Protein AF-A0A1X7SQT0-F1 (afdb_monomer_lite)

Organism: Amphimedon queenslandica (NCBI:txid400682)

InterPro domains:
  IPR001190 SRCR domain [PF00530] (9-76)
  IPR001190 SRCR domain [PR00258] (11-21)
  IPR001190 SRCR domain [PR00258] (42-56)
  IPR001190 SRCR domain [PR00258] (65-77)
  IPR001190 SRCR domain [PS50287] (1-77)
  IPR001190 SRCR domain [SM00202] (5-77)
  IPR036772 SRCR-like domain superfamily [G3DSA:3.10.250.10] (5-78)
  IPR036772 SRCR-like domain superfamily [SSF56487] (9-78)

Structure (mmCIF, N/CA/C/O backbone):
data_AF-A0A1X7SQT0-F1
#
_entry.id   AF-A0A1X7SQT0-F1
#
loop_
_atom_site.group_PDB
_atom_site.id
_atom_site.type_symbol
_atom_site.label_atom_id
_atom_site.label_alt_id
_atom_site.label_comp_id
_atom_site.label_asym_id
_atom_site.label_entity_id
_atom_site.label_seq_id
_atom_site.pdbx_PDB_ins_code
_atom_site.Cartn_x
_atom_site.Cartn_y
_atom_site.Cartn_z
_atom_site.occupancy
_atom_site.B_iso_or_equiv
_atom_site.auth_seq_id
_atom_site.auth_comp_id
_atom_site.auth_asym_id
_atom_site.auth_atom_id
_atom_site.pdbx_PDB_model_num
ATOM 1 N N . MET A 1 1 ? 15.490 -8.696 16.488 1.00 35.56 1 MET A N 1
ATOM 2 C CA . MET A 1 1 ? 15.170 -7.258 16.590 1.00 35.56 1 MET A CA 1
ATOM 3 C C . MET A 1 1 ? 13.672 -7.098 16.374 1.00 35.56 1 MET A C 1
ATOM 5 O O . MET A 1 1 ? 13.202 -7.165 15.249 1.00 35.56 1 MET A O 1
ATOM 9 N N . THR A 1 2 ? 12.930 -7.044 17.478 1.00 35.22 2 THR A N 1
ATOM 10 C CA . THR A 1 2 ? 11.527 -6.604 17.601 1.00 35.22 2 THR A CA 1
ATOM 11 C C . THR A 1 2 ? 11.456 -5.109 17.219 1.00 35.22 2 THR A C 1
ATOM 13 O O . THR A 1 2 ? 12.435 -4.407 17.441 1.00 35.22 2 THR A O 1
ATOM 16 N N . TYR A 1 3 ? 10.439 -4.531 16.566 1.00 34.53 3 TYR A N 1
ATOM 17 C CA . TYR A 1 3 ? 8.989 -4.611 16.769 1.00 34.53 3 TYR A CA 1
ATOM 18 C C . TYR A 1 3 ? 8.220 -4.311 15.462 1.00 34.53 3 TYR A C 1
ATOM 20 O O . TYR A 1 3 ? 8.360 -3.237 14.882 1.00 34.53 3 TYR A O 1
ATOM 28 N N . SER A 1 4 ? 7.332 -5.211 15.040 1.00 43.03 4 SER A N 1
ATOM 29 C CA . SER A 1 4 ? 6.411 -5.026 13.903 1.00 43.03 4 SER A CA 1
ATOM 30 C C . SER A 1 4 ? 5.111 -4.301 14.299 1.00 43.03 4 SER A C 1
ATOM 32 O O . SER A 1 4 ? 4.026 -4.775 13.983 1.00 43.03 4 SER A O 1
ATOM 34 N N . VAL A 1 5 ? 5.187 -3.173 15.017 1.00 45.69 5 VAL A N 1
ATOM 35 C CA . VAL A 1 5 ? 3.986 -2.470 15.540 1.00 45.69 5 VAL A CA 1
ATOM 36 C C . VAL A 1 5 ? 3.656 -1.169 14.782 1.00 45.69 5 VAL A C 1
ATOM 38 O O . VAL A 1 5 ? 2.723 -0.470 15.152 1.00 45.69 5 VAL A O 1
ATOM 41 N N . LEU A 1 6 ? 4.341 -0.833 13.679 1.00 49.38 6 LEU A N 1
ATOM 42 C CA . LEU A 1 6 ? 4.185 0.493 13.047 1.00 49.38 6 LEU A CA 1
ATOM 43 C C . LEU A 1 6 ? 3.536 0.572 11.654 1.00 49.38 6 LEU A C 1
ATOM 45 O O . LEU A 1 6 ? 3.373 1.686 11.175 1.00 49.38 6 LEU A O 1
ATOM 49 N N . VAL A 1 7 ? 3.115 -0.513 10.987 1.00 59.12 7 VAL A N 1
ATOM 50 C CA . VAL A 1 7 ? 2.743 -0.384 9.553 1.00 59.12 7 VAL A CA 1
ATOM 51 C C . VAL A 1 7 ? 1.461 -1.105 9.116 1.00 59.12 7 VAL A C 1
ATOM 53 O O . VAL A 1 7 ? 1.423 -1.751 8.079 1.00 59.12 7 VAL A O 1
ATOM 56 N N . ILE A 1 8 ? 0.372 -0.975 9.881 1.00 75.75 8 ILE A N 1
ATOM 57 C CA . ILE A 1 8 ? -0.989 -1.273 9.375 1.00 75.75 8 ILE A CA 1
ATOM 58 C C . ILE A 1 8 ? -1.769 -0.004 8.993 1.00 75.75 8 ILE A C 1
ATOM 60 O O . ILE A 1 8 ? -2.827 -0.090 8.377 1.00 75.75 8 ILE A O 1
ATOM 64 N N . ASN A 1 9 ? -1.260 1.191 9.315 1.00 90.88 9 ASN A N 1
ATOM 65 C CA . ASN A 1 9 ? -2.005 2.436 9.105 1.00 90.88 9 ASN A CA 1
ATOM 66 C C . ASN A 1 9 ? -2.403 2.637 7.641 1.00 90.88 9 ASN A C 1
ATOM 68 O O . ASN A 1 9 ? -3.562 2.943 7.384 1.00 90.88 9 ASN A O 1
ATOM 72 N N . TYR A 1 10 ? -1.509 2.370 6.684 1.00 93.12 10 TYR A N 1
ATOM 73 C CA . TYR A 1 10 ? -1.861 2.445 5.264 1.00 93.12 10 TYR A CA 1
ATOM 74 C C . TYR A 1 10 ? -3.003 1.498 4.896 1.00 93.12 10 TYR A C 1
ATOM 76 O O . TYR A 1 10 ? -3.887 1.868 4.132 1.00 93.12 10 TYR A O 1
ATOM 84 N N . ALA A 1 11 ? -3.055 0.307 5.492 1.00 94.12 11 ALA A N 1
ATOM 85 C CA . ALA A 1 11 ? -4.129 -0.639 5.241 1.00 94.12 11 ALA A CA 1
ATOM 86 C C . ALA A 1 11 ? -5.445 -0.150 5.855 1.00 94.12 11 ALA A C 1
ATOM 88 O O . ALA A 1 11 ? -6.499 -0.288 5.238 1.00 94.12 11 ALA A O 1
ATOM 89 N N . HIS A 1 12 ? -5.408 0.474 7.037 1.00 94.44 12 HIS A N 1
ATOM 90 C CA . HIS A 1 12 ? -6.585 1.136 7.599 1.00 94.44 12 HIS A CA 1
ATOM 91 C C . HIS A 1 12 ? -7.063 2.297 6.723 1.00 94.44 12 HIS A C 1
ATOM 93 O O . HIS A 1 12 ? -8.264 2.393 6.485 1.00 94.44 12 HIS A O 1
ATOM 99 N N . VAL A 1 13 ? -6.154 3.135 6.216 1.00 95.56 13 VAL A N 1
ATOM 100 C CA . VAL A 1 13 ? -6.481 4.219 5.280 1.00 95.56 13 VAL A CA 1
ATOM 101 C C . VAL A 1 13 ? -7.136 3.653 4.021 1.00 95.56 13 VAL A C 1
ATOM 103 O O . VAL A 1 13 ? -8.245 4.067 3.705 1.00 95.56 13 VAL A O 1
ATOM 106 N N . ILE A 1 14 ? -6.534 2.647 3.373 1.00 94.94 14 ILE A N 1
ATOM 107 C CA . ILE A 1 14 ? -7.088 1.989 2.177 1.00 94.94 14 ILE A CA 1
ATOM 108 C C . ILE A 1 14 ? -8.477 1.405 2.462 1.00 94.94 14 ILE A C 1
ATOM 110 O O . ILE A 1 14 ? -9.421 1.676 1.726 1.00 94.94 14 ILE A O 1
ATOM 114 N N . CYS A 1 15 ? -8.642 0.640 3.544 1.00 96.19 15 CYS A N 1
ATOM 115 C CA . CYS A 1 15 ? -9.931 0.024 3.855 1.00 96.19 15 CYS A CA 1
ATOM 116 C C . CYS A 1 15 ? -11.021 1.065 4.139 1.00 96.19 15 CYS A C 1
ATOM 118 O O . CYS A 1 15 ? -12.131 0.916 3.635 1.00 96.19 15 CYS A O 1
ATOM 120 N N . ARG A 1 16 ? -10.709 2.137 4.880 1.00 95.50 16 ARG A N 1
ATOM 121 C CA . ARG A 1 16 ? -11.654 3.240 5.123 1.00 95.50 16 ARG A CA 1
ATOM 122 C C . ARG A 1 16 ? -11.977 4.009 3.847 1.00 95.50 16 ARG A C 1
ATOM 124 O O . ARG A 1 16 ? -13.143 4.306 3.613 1.00 95.50 16 ARG A O 1
ATOM 131 N N . GLN A 1 17 ? -10.975 4.278 3.009 1.00 95.75 17 GLN A N 1
ATOM 132 C CA . GLN A 1 17 ? -11.146 4.915 1.701 1.00 95.75 17 GLN A CA 1
ATOM 133 C C . GLN A 1 17 ? -12.080 4.097 0.792 1.00 95.75 17 GLN A C 1
ATOM 135 O O . GLN A 1 17 ? -12.843 4.672 0.022 1.00 95.75 17 GLN A O 1
ATOM 140 N N . LEU A 1 18 ? -12.059 2.765 0.912 1.00 96.00 18 LEU A N 1
ATOM 141 C CA . LEU A 1 18 ? -12.948 1.839 0.202 1.00 96.00 18 LEU A CA 1
ATOM 142 C C . LEU A 1 18 ? -14.309 1.610 0.896 1.00 96.00 18 LEU A C 1
ATOM 144 O O . LEU A 1 18 ? -15.114 0.828 0.396 1.00 96.00 18 LEU A O 1
ATOM 148 N N . GLY A 1 19 ? -14.580 2.261 2.033 1.00 96.50 19 GLY A N 1
ATOM 149 C CA . GLY A 1 19 ? -15.859 2.174 2.750 1.00 96.50 19 GLY A CA 1
ATOM 150 C C . GLY A 1 19 ? -15.970 1.057 3.796 1.00 96.50 19 GLY A C 1
ATOM 151 O O . GLY A 1 19 ? -17.049 0.847 4.343 1.00 96.50 19 GLY A O 1
ATOM 152 N N . TYR A 1 20 ? -14.882 0.354 4.112 1.00 97.06 20 TYR A N 1
ATOM 153 C CA . TYR A 1 20 ? -14.833 -0.626 5.202 1.00 97.06 20 TYR A CA 1
ATOM 154 C C . TYR A 1 20 ? -14.407 0.025 6.522 1.00 97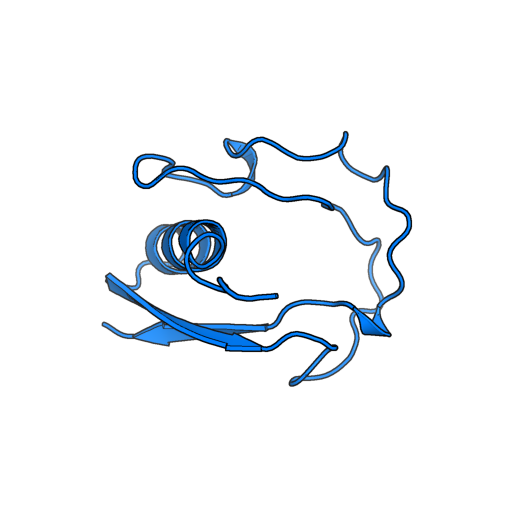.06 20 TYR A C 1
ATOM 156 O O . TYR A 1 20 ? -13.682 1.019 6.545 1.00 97.06 20 TYR A O 1
ATOM 164 N N . LYS A 1 21 ? -14.774 -0.576 7.658 1.00 94.81 21 LYS A N 1
ATOM 165 C CA . LYS A 1 21 ? -14.431 -0.042 8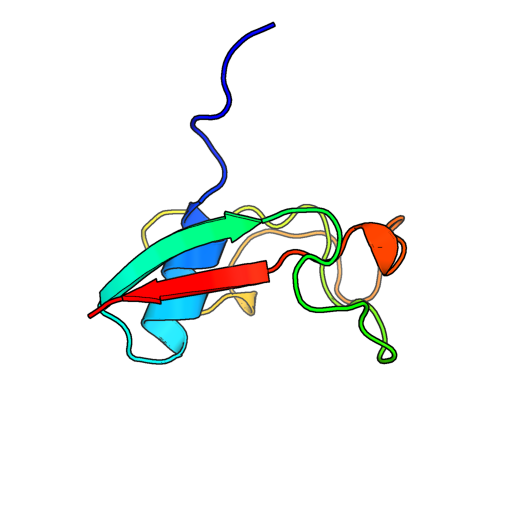.985 1.00 94.81 21 LYS A CA 1
ATOM 166 C C . LYS A 1 21 ? -12.929 -0.032 9.258 1.00 94.81 21 LYS A C 1
ATOM 168 O O . LYS A 1 21 ? -12.414 0.945 9.804 1.00 94.81 21 LYS A O 1
ATOM 173 N N . LYS A 1 22 ? -12.222 -1.123 8.935 1.00 93.56 22 LYS A N 1
ATOM 174 C CA . LYS A 1 22 ? -10.768 -1.239 9.146 1.00 93.56 22 LYS A CA 1
ATOM 175 C C . LYS A 1 22 ? -10.148 -2.410 8.382 1.00 93.56 22 LYS A C 1
ATOM 177 O O . LYS A 1 22 ? -10.829 -3.371 8.042 1.00 93.56 22 LYS A O 1
ATOM 182 N N . ALA A 1 23 ? -8.830 -2.369 8.199 1.00 94.00 23 ALA A N 1
ATOM 183 C CA . ALA A 1 23 ? -8.050 -3.556 7.876 1.00 94.00 23 ALA A CA 1
ATOM 184 C C . ALA A 1 23 ? -8.069 -4.589 9.017 1.00 94.00 23 ALA A C 1
ATOM 186 O O . ALA A 1 23 ? -7.981 -4.233 10.195 1.00 94.00 23 ALA A O 1
ATOM 187 N N . SER A 1 24 ? -8.163 -5.865 8.653 1.00 94.56 24 SER A N 1
ATOM 188 C CA . SER A 1 24 ? -7.983 -7.013 9.545 1.00 94.56 24 SER A CA 1
ATOM 189 C C . SER A 1 24 ? -6.623 -7.680 9.364 1.00 94.56 24 SER A C 1
ATOM 191 O O . SER A 1 24 ? -6.077 -8.211 10.330 1.00 94.56 24 SER A O 1
ATOM 193 N N . CYS A 1 25 ? -6.067 -7.655 8.150 1.00 92.19 25 CYS A N 1
ATOM 194 C CA . CYS A 1 25 ? -4.785 -8.276 7.828 1.00 92.19 25 CYS A CA 1
ATOM 195 C C . CYS A 1 25 ? -4.038 -7.486 6.752 1.00 92.19 25 CYS A C 1
ATOM 197 O O . CYS A 1 25 ? -4.642 -6.819 5.910 1.00 92.19 25 CYS A O 1
ATOM 199 N N . VAL A 1 26 ? -2.717 -7.642 6.765 1.00 92.94 26 VAL A N 1
ATOM 200 C CA . VAL A 1 26 ? -1.802 -7.178 5.727 1.00 92.94 26 VAL A CA 1
ATOM 201 C C . VAL A 1 26 ? -0.868 -8.329 5.399 1.00 92.94 26 VAL A C 1
ATOM 203 O O . VAL A 1 26 ? -0.286 -8.929 6.305 1.00 92.94 26 VAL A O 1
ATOM 206 N N . TYR A 1 27 ? -0.725 -8.641 4.118 1.00 92.62 27 TYR A N 1
ATOM 207 C CA . TYR A 1 27 ? 0.179 -9.676 3.647 1.00 92.62 27 TYR A CA 1
ATOM 208 C C . TYR A 1 27 ? 1.224 -9.069 2.716 1.00 92.62 27 TYR A C 1
ATOM 210 O O . TYR A 1 27 ? 0.854 -8.497 1.689 1.00 92.62 27 TYR A O 1
ATOM 218 N N . PRO A 1 28 ? 2.520 -9.207 3.034 1.00 90.81 28 PRO A N 1
ATOM 219 C CA . PRO A 1 28 ? 3.568 -8.858 2.093 1.00 90.81 28 PRO A CA 1
ATOM 220 C C . PRO A 1 28 ? 3.668 -9.930 1.002 1.00 90.81 28 PRO A C 1
ATOM 222 O O . PRO A 1 28 ? 3.096 -11.020 1.111 1.00 90.81 28 PRO A O 1
ATOM 225 N N . ARG A 1 29 ? 4.499 -9.653 0.001 1.00 92.56 29 ARG A N 1
ATOM 226 C CA . ARG A 1 29 ? 4.936 -10.620 -1.011 1.00 92.56 29 ARG A CA 1
ATOM 227 C C . ARG A 1 29 ? 3.840 -11.158 -1.926 1.00 92.56 29 ARG A C 1
ATOM 229 O O . ARG A 1 29 ? 3.771 -12.362 -2.175 1.00 92.56 29 ARG A O 1
ATOM 236 N N . ALA A 1 30 ? 2.996 -10.263 -2.430 1.00 91.75 30 ALA A N 1
ATOM 237 C CA . ALA A 1 30 ? 2.041 -10.539 -3.496 1.00 91.75 30 ALA A CA 1
ATOM 238 C C . ALA A 1 30 ? 1.128 -11.742 -3.195 1.00 91.75 30 ALA A C 1
ATOM 240 O O . ALA A 1 30 ? 0.931 -12.626 -4.032 1.00 91.75 30 ALA A O 1
ATOM 241 N N . ARG A 1 31 ? 0.577 -11.804 -1.972 1.00 94.38 31 ARG A N 1
ATOM 242 C CA . ARG A 1 31 ? -0.221 -12.945 -1.479 1.00 94.38 31 ARG A CA 1
ATOM 243 C C . ARG A 1 31 ? -1.374 -13.331 -2.407 1.00 94.38 31 ARG A C 1
ATOM 245 O O . ARG A 1 31 ? -1.692 -14.520 -2.491 1.00 94.38 31 ARG A O 1
ATOM 252 N N . TYR A 1 32 ? -1.988 -12.345 -3.061 1.00 93.75 32 TYR A N 1
ATOM 253 C CA . TYR A 1 32 ? -3.093 -12.524 -4.009 1.00 93.75 32 TYR A CA 1
ATOM 254 C C . TYR A 1 32 ? -2.669 -12.439 -5.480 1.00 93.75 32 TYR A C 1
ATOM 256 O O . TYR A 1 32 ? -3.515 -12.296 -6.357 1.00 93.75 32 TYR A O 1
ATOM 264 N N . GLY A 1 33 ? -1.374 -12.571 -5.758 1.00 94.94 33 GLY A N 1
ATOM 265 C CA . GLY A 1 33 ? -0.810 -12.418 -7.090 1.00 94.94 33 GLY A CA 1
ATOM 266 C C . GLY A 1 33 ? -0.060 -11.101 -7.246 1.00 94.94 33 GLY A C 1
ATOM 267 O O . GLY A 1 33 ? -0.216 -10.165 -6.464 1.00 94.94 33 GLY A O 1
ATOM 268 N N . ARG A 1 34 ? 0.803 -11.083 -8.259 1.00 95.69 34 ARG A N 1
ATOM 269 C CA . ARG A 1 34 ? 1.658 -9.952 -8.617 1.00 95.69 34 ARG A CA 1
ATOM 270 C C . ARG A 1 34 ? 0.885 -9.006 -9.524 1.00 95.69 34 ARG A C 1
ATOM 272 O O . ARG A 1 34 ? 0.206 -9.470 -10.441 1.00 95.69 34 ARG A O 1
ATOM 279 N N . GLY A 1 35 ? 1.031 -7.708 -9.300 1.00 92.69 35 GLY A N 1
ATOM 280 C CA . GLY A 1 35 ? 0.598 -6.701 -10.251 1.00 92.69 35 GLY A CA 1
ATOM 281 C C . GLY A 1 35 ? 1.349 -6.811 -11.579 1.00 92.69 35 GLY A C 1
ATOM 282 O O . GLY A 1 35 ? 2.389 -7.464 -11.697 1.00 92.69 35 GLY A O 1
ATOM 283 N N . THR A 1 36 ? 0.786 -6.166 -12.596 1.00 96.12 36 THR A N 1
ATOM 284 C CA . THR A 1 36 ? 1.400 -6.014 -13.926 1.00 96.12 36 THR A CA 1
ATOM 285 C C . THR A 1 36 ? 1.443 -4.559 -14.387 1.00 96.12 36 THR A C 1
ATOM 287 O O . THR A 1 36 ? 2.004 -4.263 -15.439 1.00 96.12 36 THR A O 1
ATOM 290 N N . LEU A 1 37 ? 0.793 -3.662 -13.643 1.00 95.50 37 LEU A N 1
ATOM 291 C CA . LEU A 1 37 ? 0.792 -2.222 -13.884 1.00 95.50 37 LEU A CA 1
ATOM 292 C C . LEU A 1 37 ? 1.932 -1.572 -13.094 1.00 95.50 37 LEU A C 1
ATOM 294 O O . LEU A 1 37 ? 2.366 -2.166 -12.114 1.00 95.50 37 LEU A O 1
ATOM 298 N N . PRO A 1 38 ? 2.394 -0.365 -13.461 1.00 96.94 38 PRO A N 1
ATOM 299 C CA . PRO A 1 38 ? 3.467 0.309 -12.737 1.00 96.94 38 PRO A CA 1
ATOM 300 C C . PRO A 1 38 ? 3.233 0.338 -11.223 1.00 96.94 38 PRO A C 1
ATOM 302 O O . PRO A 1 38 ? 2.125 0.626 -10.764 1.00 96.94 38 PRO A O 1
ATOM 305 N N . ILE A 1 39 ? 4.283 0.061 -10.450 1.00 95.00 39 ILE A N 1
ATOM 306 C CA . ILE A 1 39 ? 4.253 0.250 -9.000 1.00 95.00 39 ILE A CA 1
ATOM 307 C C . ILE A 1 39 ? 4.294 1.759 -8.755 1.00 95.00 39 ILE A C 1
ATOM 309 O O . ILE A 1 39 ? 5.196 2.453 -9.215 1.00 95.00 39 ILE A O 1
ATOM 313 N N . LEU A 1 40 ? 3.269 2.283 -8.085 1.00 95.31 40 LEU A N 1
ATOM 314 C CA . LEU A 1 40 ? 3.099 3.731 -7.939 1.00 95.31 40 LEU A CA 1
ATOM 315 C C . LEU A 1 40 ? 3.672 4.284 -6.638 1.00 95.31 40 LEU A C 1
ATOM 317 O O . LEU A 1 40 ? 3.972 5.471 -6.581 1.00 95.31 40 LEU A O 1
ATOM 321 N N . MET A 1 41 ? 3.768 3.464 -5.594 1.00 94.81 41 MET A N 1
ATOM 322 C CA . MET A 1 41 ? 4.075 3.913 -4.239 1.00 94.81 41 MET A CA 1
ATOM 323 C C . MET A 1 41 ? 5.028 2.942 -3.550 1.00 94.81 41 MET A C 1
ATOM 325 O O . MET A 1 41 ? 4.835 1.730 -3.636 1.00 94.81 41 MET A O 1
ATOM 329 N N . ASP A 1 42 ? 5.993 3.500 -2.825 1.00 94.44 42 ASP A N 1
ATOM 330 C CA . ASP A 1 42 ? 6.971 2.801 -1.992 1.00 94.44 42 ASP A CA 1
ATOM 331 C C . ASP A 1 42 ? 7.179 3.588 -0.681 1.00 94.44 42 ASP A C 1
ATOM 333 O O . ASP A 1 42 ? 6.798 4.761 -0.571 1.00 94.44 42 ASP A O 1
ATOM 337 N N . ASP A 1 43 ? 7.684 2.912 0.352 1.00 92.56 43 ASP A N 1
ATOM 338 C CA . ASP A 1 43 ? 7.899 3.440 1.705 1.00 92.56 43 ASP A CA 1
ATOM 339 C C . ASP A 1 43 ? 6.691 4.209 2.278 1.00 92.56 43 ASP A C 1
ATOM 341 O O . ASP A 1 43 ? 6.820 5.255 2.922 1.00 92.56 43 ASP A O 1
ATOM 345 N N . VAL A 1 44 ? 5.483 3.682 2.048 1.00 92.75 44 VAL A N 1
ATOM 346 C CA . VAL A 1 44 ? 4.232 4.337 2.452 1.00 92.75 44 VAL A CA 1
ATOM 347 C C . VAL A 1 44 ? 4.094 4.384 3.975 1.00 92.75 44 VAL A C 1
ATOM 349 O O . VAL A 1 44 ? 3.962 3.366 4.660 1.00 92.75 44 VAL A O 1
ATOM 352 N N . GLN A 1 45 ? 4.040 5.601 4.503 1.00 92.25 45 GLN A N 1
ATOM 353 C CA . GLN A 1 45 ? 3.911 5.926 5.916 1.00 92.25 45 GLN A CA 1
ATOM 354 C C . GLN A 1 45 ? 2.658 6.775 6.132 1.00 92.25 45 GLN A C 1
ATOM 356 O O . GLN A 1 45 ? 2.647 7.979 5.878 1.00 92.25 45 GLN A O 1
ATOM 361 N N . CYS A 1 46 ? 1.604 6.132 6.634 1.00 92.25 46 CYS A N 1
ATOM 362 C CA . CYS A 1 46 ? 0.373 6.803 7.039 1.00 92.25 46 CYS A CA 1
ATOM 363 C C . CYS A 1 46 ? 0.306 6.978 8.560 1.00 92.25 46 CYS A C 1
ATOM 365 O O . CYS A 1 46 ? 0.724 6.103 9.330 1.00 92.25 46 CYS A O 1
ATOM 367 N N . THR A 1 47 ? -0.320 8.060 8.997 1.00 90.00 47 THR A N 1
ATOM 368 C CA . THR A 1 47 ? -0.855 8.227 10.348 1.00 90.00 47 THR A CA 1
ATOM 369 C C . THR A 1 47 ? -2.271 7.633 10.450 1.00 90.00 47 THR A C 1
ATOM 371 O O . THR A 1 47 ? -2.797 7.002 9.530 1.00 90.00 47 THR A O 1
ATOM 374 N N . SER A 1 48 ? -2.904 7.755 11.617 1.00 78.75 48 SER A N 1
ATOM 375 C CA . SER A 1 48 ? -4.269 7.262 11.828 1.00 78.75 48 SER A CA 1
ATOM 376 C C . SER A 1 48 ? -5.343 8.169 11.213 1.00 78.75 48 SER A C 1
ATOM 378 O O . SER A 1 48 ? -6.484 7.715 11.062 1.00 78.75 48 SER A O 1
ATOM 380 N N . GLY A 1 49 ? -4.993 9.414 10.863 1.00 84.69 49 GLY A N 1
ATOM 381 C CA . GLY A 1 49 ? -5.921 10.472 10.458 1.00 84.69 49 GLY A CA 1
ATOM 382 C C . GLY A 1 49 ? -6.099 10.661 8.951 1.00 84.69 49 GLY A C 1
ATOM 383 O O . GLY A 1 49 ? -7.052 11.324 8.550 1.00 84.69 49 GLY A O 1
ATOM 384 N N . GLU A 1 50 ? -5.237 10.093 8.103 1.00 93.62 50 GLU A N 1
ATOM 385 C CA . GLU A 1 50 ? -5.376 10.248 6.656 1.00 93.62 50 GLU A CA 1
ATOM 386 C C . GLU A 1 50 ? -6.664 9.586 6.152 1.00 93.62 50 GLU A C 1
ATOM 388 O O . GLU A 1 50 ? -7.023 8.456 6.515 1.00 93.62 50 GLU A O 1
ATOM 393 N N . ALA A 1 51 ? -7.358 10.319 5.282 1.00 93.12 51 ALA A N 1
ATOM 394 C CA . ALA A 1 51 ? -8.569 9.857 4.616 1.00 93.12 51 ALA A CA 1
ATOM 395 C C . ALA A 1 51 ? -8.273 9.063 3.335 1.00 93.12 51 ALA A C 1
ATOM 397 O O . ALA A 1 51 ? -9.085 8.233 2.938 1.00 93.12 51 ALA A O 1
ATOM 398 N N . GLN A 1 52 ? -7.136 9.330 2.684 1.00 95.31 52 GLN A N 1
ATOM 399 C CA . GLN A 1 52 ? -6.764 8.730 1.405 1.00 95.31 52 GLN A CA 1
ATOM 400 C C . GLN A 1 52 ? -5.286 8.348 1.386 1.00 95.31 52 GLN A C 1
ATOM 402 O O . GLN A 1 52 ? -4.454 9.021 1.994 1.00 95.31 52 GLN A O 1
ATOM 407 N N . ILE A 1 53 ? -4.961 7.276 0.664 1.00 94.44 53 ILE A N 1
ATOM 408 C CA . ILE A 1 53 ? -3.606 6.712 0.617 1.00 94.44 53 ILE A CA 1
ATOM 409 C C . ILE A 1 53 ? -2.573 7.673 0.009 1.00 94.44 53 ILE A C 1
ATOM 411 O O . ILE A 1 53 ? -1.424 7.692 0.432 1.00 94.44 53 ILE A O 1
ATOM 415 N N . ASN A 1 54 ? -2.990 8.529 -0.926 1.00 94.31 54 ASN A N 1
ATOM 416 C CA . ASN A 1 54 ? -2.144 9.550 -1.552 1.00 94.31 54 ASN A CA 1
ATOM 417 C C . ASN A 1 54 ? -1.876 10.773 -0.659 1.00 94.31 54 ASN A C 1
ATOM 419 O O . ASN A 1 54 ? -1.112 11.647 -1.055 1.00 94.31 54 ASN A O 1
ATOM 423 N N . HIS A 1 55 ? -2.495 10.857 0.522 1.00 95.25 55 HIS A N 1
ATOM 424 C CA . HIS A 1 55 ? -2.163 11.869 1.528 1.00 95.25 55 HIS A CA 1
ATOM 425 C C . HIS A 1 55 ? -1.073 11.390 2.490 1.00 95.25 55 HIS A C 1
ATOM 427 O O . HIS A 1 55 ? -0.536 12.189 3.255 1.00 95.25 55 HIS A O 1
ATOM 433 N N . CYS A 1 56 ? -0.761 10.095 2.473 1.00 93.88 56 CYS A N 1
ATOM 434 C CA . CYS A 1 56 ? 0.301 9.543 3.289 1.00 93.88 56 CYS A CA 1
ATOM 435 C C . CYS A 1 56 ? 1.664 9.932 2.726 1.00 93.88 56 CYS A C 1
ATOM 437 O O . CYS A 1 56 ? 1.853 10.065 1.513 1.00 93.88 56 CYS A O 1
ATOM 439 N N . ARG A 1 57 ? 2.651 10.051 3.611 1.00 93.88 57 ARG A N 1
ATOM 440 C CA . ARG A 1 57 ? 4.037 10.219 3.184 1.00 93.88 57 ARG A CA 1
ATOM 441 C C . ARG A 1 57 ? 4.489 8.955 2.447 1.00 93.88 57 ARG A C 1
ATOM 443 O O . ARG A 1 57 ? 4.216 7.849 2.897 1.00 93.88 57 ARG A O 1
ATOM 450 N N . SER A 1 58 ? 5.180 9.123 1.331 1.00 93.44 58 SER A N 1
ATOM 451 C CA . SER A 1 58 ? 5.772 8.046 0.529 1.00 93.44 58 SER A CA 1
ATOM 452 C C . SER A 1 58 ? 6.970 8.596 -0.245 1.00 93.44 58 SER A C 1
ATOM 454 O O . SER A 1 58 ? 7.245 9.804 -0.185 1.00 93.44 58 SER A O 1
ATOM 456 N N . THR A 1 59 ? 7.699 7.731 -0.946 1.00 93.50 59 THR A N 1
ATOM 457 C CA . THR A 1 59 ? 8.568 8.178 -2.043 1.00 93.50 59 THR A CA 1
ATOM 458 C C . THR A 1 59 ? 7.739 8.889 -3.125 1.00 93.50 59 THR A C 1
ATOM 460 O O . THR A 1 59 ? 6.515 8.721 -3.177 1.00 93.50 59 THR A O 1
ATOM 463 N N . PRO A 1 60 ? 8.355 9.721 -3.987 1.00 95.62 60 PRO A N 1
ATOM 464 C CA . PRO A 1 60 ? 7.642 10.305 -5.117 1.00 95.62 60 PRO A CA 1
ATOM 465 C C . PRO A 1 60 ? 6.938 9.233 -5.957 1.00 95.62 60 PRO A C 1
ATOM 467 O O . PRO A 1 60 ? 7.429 8.117 -6.116 1.00 95.62 60 PRO A O 1
ATOM 470 N N . ILE A 1 61 ? 5.771 9.570 -6.504 1.00 94.50 61 ILE A N 1
ATOM 471 C CA . ILE A 1 61 ? 4.961 8.611 -7.260 1.00 94.50 61 ILE A CA 1
ATOM 472 C C . ILE A 1 61 ? 5.751 8.077 -8.459 1.00 94.50 61 ILE A C 1
ATOM 474 O O . ILE A 1 61 ? 6.240 8.851 -9.280 1.00 94.50 61 ILE A O 1
ATOM 478 N N . GLY A 1 62 ? 5.831 6.751 -8.568 1.00 94.50 62 GLY A N 1
ATOM 479 C CA . GLY A 1 62 ? 6.601 6.057 -9.604 1.00 94.50 62 GLY A CA 1
ATOM 480 C C . GLY A 1 62 ? 8.101 5.926 -9.313 1.00 94.50 62 GLY A C 1
ATOM 481 O O . GLY A 1 62 ? 8.793 5.246 -10.067 1.00 94.50 62 GLY A O 1
ATOM 482 N N . GLU A 1 63 ? 8.606 6.513 -8.225 1.00 97.06 63 GLU A N 1
ATOM 483 C CA . GLU A 1 63 ? 9.963 6.275 -7.732 1.00 97.06 63 GLU A CA 1
ATOM 484 C C . GLU A 1 63 ? 9.935 5.188 -6.656 1.00 97.06 63 GLU A C 1
ATOM 486 O O . GLU A 1 63 ? 9.472 5.397 -5.533 1.00 97.06 63 GLU A O 1
ATOM 491 N N . HIS A 1 64 ? 10.429 4.006 -7.012 1.00 94.31 64 HIS A N 1
ATOM 492 C CA . HIS A 1 64 ? 10.499 2.855 -6.119 1.00 94.31 64 HIS A CA 1
ATOM 493 C C . HIS A 1 64 ? 11.697 1.974 -6.475 1.00 94.31 64 HIS A C 1
ATOM 495 O O . HIS A 1 64 ? 12.172 1.974 -7.615 1.00 94.31 64 HIS A O 1
ATOM 501 N N . ASN A 1 65 ? 12.155 1.175 -5.514 1.00 94.31 65 ASN A N 1
ATOM 502 C CA . ASN A 1 65 ? 13.092 0.078 -5.778 1.00 94.31 65 ASN A CA 1
ATOM 503 C C . ASN A 1 65 ? 12.419 -1.306 -5.709 1.00 94.31 65 ASN A C 1
ATOM 505 O O . ASN A 1 65 ? 13.086 -2.320 -5.910 1.00 94.31 65 ASN A O 1
ATOM 509 N N . CYS A 1 66 ? 11.102 -1.342 -5.479 1.00 94.62 66 CYS A N 1
ATOM 510 C CA . CYS A 1 66 ? 10.328 -2.574 -5.383 1.00 94.62 66 CYS A CA 1
ATOM 511 C C . CYS A 1 66 ? 10.200 -3.328 -6.710 1.00 94.62 66 CYS A C 1
ATOM 513 O O . CYS A 1 66 ? 10.079 -2.746 -7.791 1.00 94.62 66 CYS A O 1
ATOM 515 N N . HIS A 1 67 ? 10.055 -4.645 -6.601 1.00 95.81 67 HIS A N 1
ATOM 516 C CA . HIS A 1 67 ? 9.483 -5.503 -7.632 1.00 95.81 67 HIS A CA 1
ATOM 517 C C . HIS A 1 67 ? 8.050 -5.912 -7.281 1.00 95.81 67 HIS A C 1
ATOM 519 O O . HIS A 1 67 ? 7.689 -5.987 -6.114 1.00 95.81 67 HIS A O 1
ATOM 525 N N . HIS A 1 68 ? 7.257 -6.361 -8.262 1.00 96.50 68 HIS A N 1
ATOM 526 C CA . HIS A 1 68 ? 5.906 -6.883 -7.980 1.00 96.50 68 HIS A CA 1
ATOM 527 C C . HIS A 1 68 ? 5.863 -8.098 -7.037 1.00 96.50 68 HIS A C 1
ATOM 529 O O . HIS A 1 68 ? 4.806 -8.481 -6.556 1.00 96.50 68 HIS A O 1
ATOM 535 N N . SER A 1 69 ? 6.999 -8.744 -6.763 1.00 95.81 69 SER A N 1
AT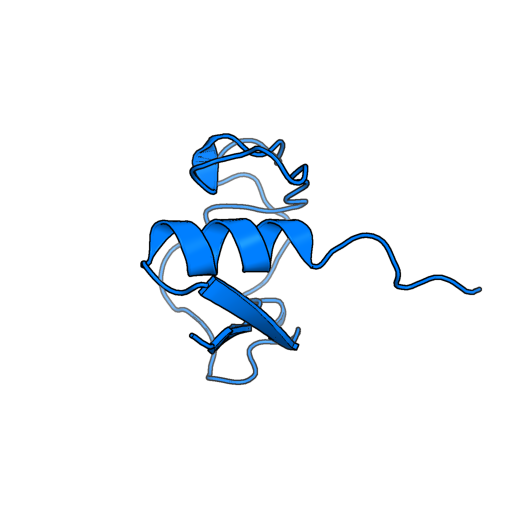OM 536 C CA . SER A 1 69 ? 7.112 -9.761 -5.708 1.00 95.81 69 SER A CA 1
ATOM 537 C C . SER A 1 69 ? 6.986 -9.183 -4.307 1.00 95.81 69 SER A C 1
ATOM 539 O O . SER A 1 69 ? 6.938 -9.961 -3.364 1.00 95.81 69 SER A O 1
ATOM 541 N N . GLU A 1 70 ? 6.989 -7.863 -4.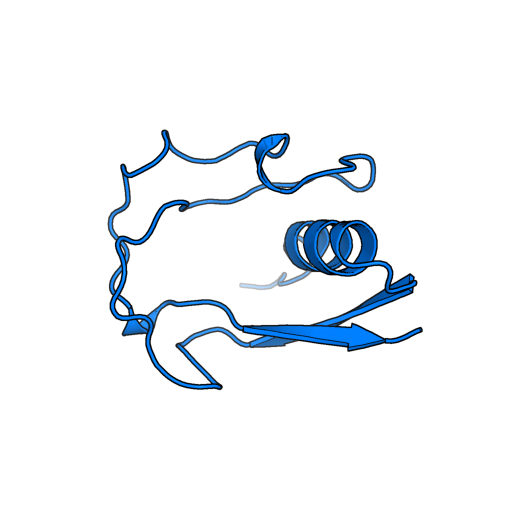163 1.00 94.75 70 GLU A N 1
ATOM 542 C CA . GLU A 1 70 ? 6.913 -7.129 -2.903 1.00 94.75 70 GLU A CA 1
ATOM 543 C C . GLU A 1 70 ? 5.543 -6.476 -2.704 1.00 94.75 70 GLU A C 1
ATOM 545 O O . GLU A 1 70 ? 5.281 -5.986 -1.608 1.00 94.75 70 GLU A O 1
ATOM 550 N N . ASP A 1 71 ? 4.652 -6.548 -3.705 1.00 94.44 71 ASP A N 1
ATOM 551 C CA . ASP A 1 71 ? 3.294 -6.006 -3.633 1.00 94.44 71 ASP A CA 1
ATOM 552 C C . ASP A 1 71 ? 2.606 -6.420 -2.324 1.00 94.44 71 ASP A C 1
ATOM 554 O O . ASP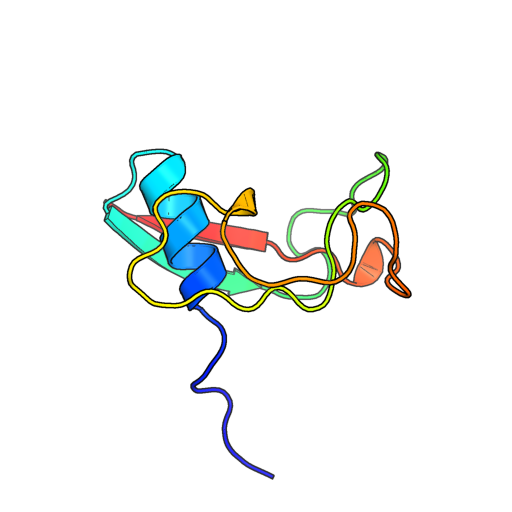 A 1 71 ? 2.658 -7.578 -1.888 1.00 94.44 71 ASP A O 1
ATOM 558 N N . VAL A 1 72 ? 1.933 -5.463 -1.693 1.00 93.06 72 VAL A N 1
ATOM 559 C CA . VAL A 1 72 ? 1.227 -5.683 -0.433 1.00 93.06 72 VAL A CA 1
ATOM 560 C C . VAL A 1 72 ? -0.248 -5.938 -0.708 1.00 93.06 72 VAL A C 1
ATOM 562 O O . VAL A 1 72 ? -0.897 -5.251 -1.490 1.00 93.06 72 VAL A O 1
ATOM 565 N N . SER A 1 73 ? -0.800 -6.939 -0.034 1.00 92.81 73 SER A N 1
ATOM 566 C CA . SER A 1 73 ? -2.221 -7.269 -0.050 1.00 92.81 73 SER A CA 1
ATOM 567 C C . SER A 1 73 ? -2.872 -6.893 1.281 1.00 92.81 73 SER A C 1
ATOM 569 O O . SER A 1 73 ? -2.282 -7.115 2.338 1.00 92.81 73 SER A O 1
ATOM 571 N N . VAL A 1 74 ? -4.101 -6.373 1.254 1.00 93.94 74 VAL A N 1
ATOM 572 C CA . VAL A 1 74 ? -4.851 -5.984 2.463 1.00 93.94 74 VAL A CA 1
ATOM 573 C C . VAL A 1 74 ? -6.192 -6.709 2.540 1.00 93.94 74 VAL A C 1
ATOM 575 O O . VAL A 1 74 ? -6.853 -6.910 1.523 1.00 93.94 74 VAL A O 1
ATOM 578 N N . CYS A 1 75 ? -6.608 -7.078 3.751 1.00 95.06 75 CYS A N 1
ATOM 579 C CA . CYS A 1 75 ? -7.956 -7.576 4.028 1.00 95.06 75 CYS A CA 1
ATOM 580 C C . CYS A 1 75 ? -8.734 -6.528 4.809 1.00 95.06 75 CYS A C 1
ATOM 582 O O . CYS A 1 75 ? -8.259 -6.064 5.847 1.00 95.06 75 CYS A O 1
ATOM 584 N N . CYS A 1 76 ? -9.940 -6.206 4.350 1.00 95.81 76 CYS A N 1
ATOM 585 C CA . CYS A 1 76 ? -10.828 -5.255 5.004 1.00 95.81 76 CYS A CA 1
ATOM 586 C C . CYS A 1 76 ? -12.004 -5.965 5.677 1.00 95.81 76 CYS A C 1
ATOM 588 O O .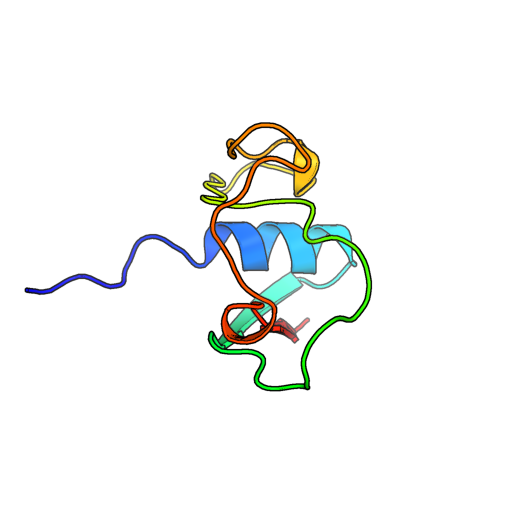 CYS A 1 76 ? -12.483 -6.992 5.199 1.00 95.81 76 CYS A O 1
ATOM 590 N N . VAL A 1 77 ? -12.469 -5.405 6.792 1.00 96.56 77 VAL A N 1
ATOM 591 C CA . VAL A 1 77 ? -13.653 -5.863 7.527 1.00 96.56 77 VAL A CA 1
ATOM 592 C C . VAL A 1 77 ? -14.546 -4.680 7.877 1.00 96.56 77 VAL A C 1
ATOM 594 O O . VAL A 1 77 ? -14.071 -3.544 7.996 1.00 96.56 77 VAL A O 1
ATOM 597 N N . ASN A 1 78 ? -15.836 -4.963 8.050 1.00 92.44 78 ASN A N 1
ATOM 598 C CA . ASN A 1 78 ? -16.822 -3.997 8.527 1.00 92.44 78 ASN A CA 1
ATOM 599 C C . ASN A 1 78 ? -16.935 -3.973 10.058 1.00 92.44 78 ASN A C 1
ATOM 601 O O . ASN A 1 78 ? -16.501 -4.944 10.717 1.00 92.44 78 ASN A O 1
#

pLDDT: mean 89.15, std 14.99, range [34.53, 97.06]

Radius of gyration: 12.47 Å; chains: 1; bounding box: 32×25×32 Å

Foldseek 3Di:
DDDPPFPQLLLQLVQVLVPFRGWPDKDWFQPVHFDDDQDFWAPWHDDNPDNHSVVTDTPHTSDDPDDSRGDMDIDGHD

Secondary structure (DSSP, 8-state):
-----S--HHHHHHHHHTT-SEEEEEE-S-TT----SPP---S-B--SS-SSGGGSB-SPTT-----GGG--EEEEE-

Sequence (78 aa):
MTYSVLVINYAHVICRQLGYKKASCVYPRARYGRGTLPILMDDVQCTSGEAQINHCRSTPIGEHNCHHSEDVSVCCVN